Protein AF-A0A5K1DQN3-F1 (afdb_monomer_lite)

pLDDT: mean 92.31, std 8.22, range [59.91, 98.44]

Radius of gyration: 18.7 Å; chains: 1; bounding box: 52×31×50 Å

Organism: NCBI:txid210225

Structure (mmCIF, N/CA/C/O backbone):
data_AF-A0A5K1DQN3-F1
#
_entry.id   AF-A0A5K1DQN3-F1
#
loop_
_atom_site.group_PDB
_atom_site.id
_atom_site.type_symbol
_atom_site.label_atom_id
_atom_site.label_alt_id
_atom_site.label_comp_id
_atom_site.label_asym_id
_atom_site.label_entity_id
_atom_site.label_seq_id
_atom_site.pdbx_PDB_ins_code
_atom_site.Cartn_x
_atom_site.Cartn_y
_atom_site.Cartn_z
_atom_site.occupancy
_atom_site.B_iso_or_equiv
_atom_site.auth_seq_id
_atom_site.auth_comp_id
_atom_site.auth_asym_id
_atom_site.auth_atom_id
_atom_site.pdbx_PDB_model_num
ATOM 1 N N . TYR A 1 1 ? -5.847 10.204 5.570 1.00 92.50 1 TYR A N 1
ATOM 2 C CA . TYR A 1 1 ? -6.180 9.670 6.904 1.00 92.50 1 TYR A CA 1
ATOM 3 C C . TYR A 1 1 ? -7.549 9.017 6.823 1.00 92.50 1 TYR A C 1
ATOM 5 O O . TYR A 1 1 ? -8.289 9.336 5.897 1.00 92.50 1 TYR A O 1
ATOM 13 N N . VAL A 1 2 ? -7.879 8.133 7.760 1.00 96.25 2 VAL A N 1
ATOM 14 C CA . VAL A 1 2 ? -9.203 7.506 7.886 1.00 96.25 2 VAL A CA 1
ATOM 15 C C . VAL A 1 2 ? -9.568 7.366 9.364 1.00 96.25 2 VAL A C 1
ATOM 17 O O . VAL A 1 2 ? -8.674 7.247 10.198 1.00 96.25 2 VAL A O 1
ATOM 20 N N . TRP A 1 3 ? -10.854 7.413 9.700 1.00 96.44 3 TRP A N 1
ATOM 21 C CA . TRP A 1 3 ? -11.334 7.168 11.063 1.00 96.44 3 TRP A CA 1
ATOM 22 C C . TRP A 1 3 ? -11.466 5.670 11.311 1.00 96.44 3 TRP A C 1
ATOM 24 O O . TRP A 1 3 ? -12.172 4.998 10.566 1.00 96.44 3 TRP A O 1
ATOM 34 N N . VAL A 1 4 ? -10.788 5.155 12.339 1.00 95.38 4 VAL A N 1
ATOM 35 C CA . VAL A 1 4 ? -10.916 3.749 12.767 1.00 95.38 4 VAL A CA 1
ATOM 36 C C . VAL A 1 4 ? -12.116 3.582 13.699 1.00 95.38 4 VAL A C 1
ATOM 38 O O . VAL A 1 4 ? -12.806 2.571 13.640 1.00 95.38 4 VAL A O 1
ATOM 41 N N . ASP A 1 5 ? -12.369 4.600 14.520 1.00 94.25 5 ASP A N 1
ATOM 42 C CA . ASP A 1 5 ? -13.511 4.739 15.421 1.00 94.25 5 ASP A CA 1
ATOM 43 C C . ASP A 1 5 ? -13.814 6.242 15.639 1.00 94.25 5 ASP A C 1
ATOM 45 O O . ASP A 1 5 ? -13.285 7.095 14.927 1.00 94.25 5 ASP A O 1
ATOM 49 N N . ASN A 1 6 ? -14.651 6.594 16.621 1.00 94.81 6 ASN A N 1
ATOM 50 C CA . ASN A 1 6 ? -15.067 7.983 16.894 1.00 94.81 6 ASN A CA 1
ATOM 51 C C . ASN A 1 6 ? -13.968 8.889 17.488 1.00 94.81 6 ASN A C 1
ATOM 53 O O . ASN A 1 6 ? -14.192 10.083 17.686 1.00 94.81 6 ASN A O 1
ATOM 57 N N . SER A 1 7 ? -12.813 8.330 17.835 1.00 95.81 7 SER A N 1
ATOM 58 C CA . SER A 1 7 ? -11.739 8.989 18.583 1.00 95.81 7 SER A CA 1
ATOM 59 C C . SER A 1 7 ? -10.339 8.727 18.031 1.00 95.81 7 SER A C 1
ATOM 61 O O . SER A 1 7 ? -9.410 9.437 18.414 1.00 95.81 7 SER A O 1
ATOM 63 N N . THR A 1 8 ? -10.188 7.761 17.123 1.00 97.12 8 THR A N 1
ATOM 64 C CA . THR A 1 8 ? -8.894 7.327 16.594 1.00 97.12 8 THR A CA 1
ATOM 65 C C . THR A 1 8 ? -8.826 7.499 15.079 1.00 97.12 8 THR A C 1
ATOM 67 O O . THR A 1 8 ? -9.624 6.942 14.319 1.00 97.12 8 THR A O 1
ATOM 70 N N . LEU A 1 9 ? -7.813 8.233 14.629 1.00 97.19 9 LEU A N 1
ATOM 71 C CA . LEU A 1 9 ? -7.440 8.399 13.230 1.00 97.19 9 LEU A CA 1
ATOM 72 C C . LEU A 1 9 ? -6.283 7.470 12.876 1.00 97.19 9 LEU A C 1
ATOM 74 O O . LEU A 1 9 ? -5.302 7.379 13.605 1.00 97.19 9 LEU A O 1
ATOM 78 N N . LEU A 1 10 ? -6.349 6.855 11.703 1.00 97.56 10 LEU A N 1
ATOM 79 C CA . LEU A 1 10 ? -5.222 6.176 11.082 1.00 97.56 10 LEU A 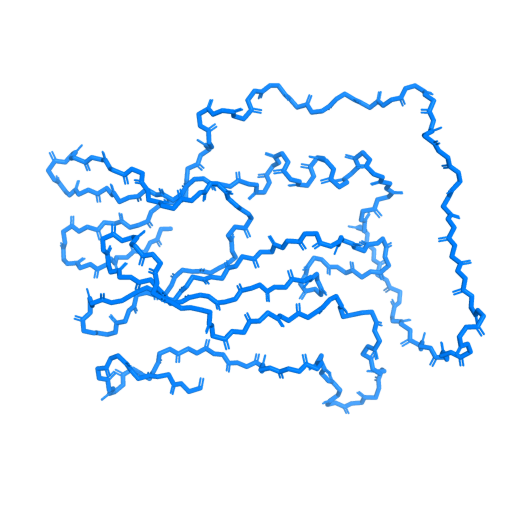CA 1
ATOM 80 C C . LEU A 1 10 ? -4.632 7.059 9.980 1.00 97.56 10 LEU A C 1
ATOM 82 O O . LEU A 1 10 ? -5.317 7.488 9.042 1.00 97.56 10 LEU A O 1
ATOM 86 N N . VAL A 1 11 ? -3.348 7.373 10.125 1.00 96.88 11 VAL A N 1
ATOM 87 C CA . VAL A 1 11 ? -2.625 8.356 9.315 1.00 96.88 11 VAL A CA 1
ATOM 88 C C . VAL A 1 11 ? -1.350 7.732 8.752 1.00 96.88 11 VAL A C 1
ATOM 90 O O . VAL A 1 11 ? -0.664 6.976 9.436 1.00 96.88 11 VAL A O 1
ATOM 93 N N . CYS A 1 12 ? -1.021 8.077 7.507 1.00 97.25 12 CYS A N 1
ATOM 94 C CA . CYS A 1 12 ? 0.274 7.771 6.907 1.00 97.25 12 CYS A CA 1
ATOM 95 C C . CYS A 1 12 ? 1.255 8.899 7.228 1.00 97.25 12 CYS A C 1
ATOM 97 O O . CYS A 1 12 ? 0.991 10.059 6.906 1.00 97.25 12 CYS A O 1
ATOM 99 N N . THR A 1 13 ? 2.387 8.565 7.835 1.00 97.50 13 THR A N 1
ATOM 100 C CA . THR A 1 13 ? 3.458 9.510 8.156 1.00 97.50 13 THR A CA 1
ATOM 101 C C . THR A 1 13 ? 4.749 9.127 7.443 1.00 97.50 13 THR A C 1
ATOM 103 O O . THR A 1 13 ? 4.897 8.021 6.917 1.00 97.50 13 THR A O 1
ATOM 106 N N . ILE A 1 14 ? 5.698 10.059 7.399 1.00 97.38 14 ILE A N 1
ATOM 107 C CA . ILE A 1 14 ? 7.044 9.772 6.904 1.00 97.38 14 ILE A CA 1
ATOM 108 C C . ILE A 1 14 ? 7.745 8.869 7.934 1.00 97.38 14 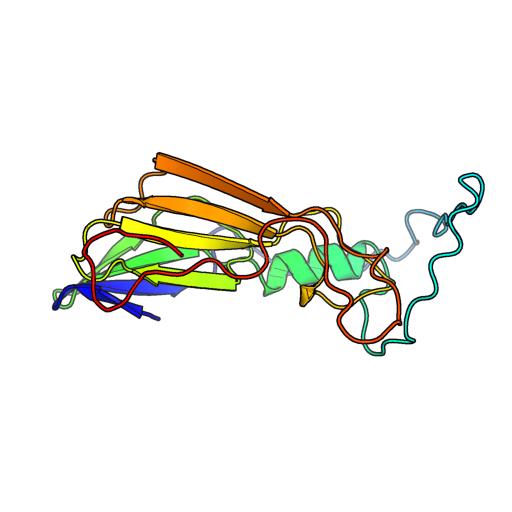ILE A C 1
ATOM 110 O O . ILE A 1 14 ? 7.780 9.237 9.112 1.00 97.38 14 ILE A O 1
ATOM 114 N N . PRO A 1 15 ? 8.322 7.720 7.532 1.00 96.75 15 PRO A N 1
ATOM 115 C CA . PRO A 1 15 ? 9.059 6.865 8.452 1.00 96.75 15 PRO A CA 1
ATOM 116 C C . PRO A 1 15 ? 10.226 7.622 9.088 1.00 96.75 15 PRO A C 1
ATOM 118 O O . PRO A 1 15 ? 11.005 8.274 8.391 1.00 96.75 15 PRO A O 1
ATOM 121 N N . ILE A 1 16 ? 10.391 7.484 10.405 1.00 93.88 16 ILE A N 1
ATOM 122 C CA . ILE A 1 16 ? 11.493 8.122 11.150 1.00 93.88 16 ILE A CA 1
ATOM 123 C C . ILE A 1 16 ? 12.858 7.664 10.605 1.00 93.88 16 ILE A C 1
ATOM 125 O O . ILE A 1 16 ? 13.817 8.430 10.589 1.00 93.88 16 ILE A O 1
ATOM 129 N N . SER A 1 17 ? 12.932 6.433 10.096 1.00 92.38 17 SER A N 1
ATOM 130 C CA . SER A 1 17 ? 14.133 5.826 9.519 1.00 92.38 17 SER A CA 1
ATOM 131 C C . SER A 1 17 ? 14.432 6.219 8.064 1.00 92.38 17 SER A C 1
ATOM 133 O O . SER A 1 17 ? 15.402 5.708 7.514 1.00 92.38 17 SER A O 1
ATOM 135 N N . ARG A 1 18 ? 13.639 7.092 7.416 1.00 95.62 18 ARG A N 1
ATOM 136 C CA . ARG A 1 18 ? 13.745 7.344 5.963 1.00 95.62 18 ARG A CA 1
ATOM 137 C C . ARG A 1 18 ? 15.115 7.881 5.513 1.00 95.62 18 ARG A C 1
ATOM 139 O O . ARG A 1 18 ? 15.585 7.503 4.448 1.00 95.62 18 ARG A O 1
ATOM 146 N N . GLY A 1 19 ? 15.742 8.761 6.294 1.00 94.94 19 GLY A N 1
ATOM 147 C CA . GLY A 1 19 ? 17.043 9.351 5.948 1.00 94.94 19 GLY A CA 1
ATOM 148 C C . GLY A 1 19 ? 17.036 10.260 4.705 1.00 94.94 19 GLY A C 1
ATOM 149 O O . GLY A 1 19 ? 15.997 10.799 4.302 1.00 94.94 19 GLY A O 1
ATOM 150 N N . GLU A 1 20 ? 18.223 10.466 4.125 1.00 96.69 20 GLU A N 1
ATOM 151 C CA . GLU A 1 20 ? 18.429 11.242 2.891 1.00 96.69 20 GLU A CA 1
ATOM 152 C C . GLU A 1 20 ? 17.944 10.482 1.644 1.00 96.69 20 GLU A C 1
ATOM 154 O O . GLU A 1 20 ? 17.984 9.250 1.630 1.00 96.69 20 GLU A O 1
ATOM 159 N N . PRO A 1 21 ? 17.504 11.190 0.585 1.00 96.00 21 PRO A N 1
ATOM 160 C CA . PRO A 1 21 ? 17.111 10.547 -0.664 1.00 96.00 21 PRO A CA 1
ATOM 161 C C . PRO A 1 21 ? 18.279 9.768 -1.291 1.00 96.00 21 PRO A C 1
ATOM 163 O O . PRO A 1 21 ? 19.430 10.215 -1.204 1.00 96.00 21 PRO A O 1
ATOM 166 N N . PRO A 1 22 ? 17.996 8.639 -1.974 1.00 95.12 22 PRO A N 1
ATOM 167 C CA . PRO A 1 22 ? 18.979 7.932 -2.782 1.00 95.12 22 PRO A CA 1
ATOM 168 C C . PRO A 1 22 ? 19.733 8.886 -3.711 1.00 95.12 22 PRO A C 1
ATOM 170 O O . PRO A 1 22 ? 19.154 9.805 -4.293 1.00 95.12 22 PRO A O 1
ATOM 173 N N . LYS A 1 23 ? 21.039 8.661 -3.872 1.00 94.00 23 LYS A N 1
ATOM 174 C CA . LYS A 1 23 ? 21.879 9.437 -4.793 1.00 94.00 23 LYS A CA 1
ATOM 175 C C . LYS A 1 23 ? 21.977 8.712 -6.121 1.00 94.00 23 LYS A C 1
ATOM 177 O O . LYS A 1 23 ? 22.269 7.518 -6.152 1.00 94.00 23 LYS A O 1
ATOM 182 N N . LYS A 1 24 ? 21.773 9.444 -7.217 1.00 90.69 24 LYS A N 1
ATOM 183 C CA . LYS A 1 24 ? 21.873 8.864 -8.555 1.00 90.69 24 LYS A CA 1
ATOM 184 C C . LYS A 1 24 ? 23.296 8.349 -8.793 1.00 90.69 24 LYS A C 1
ATOM 186 O O . LYS A 1 24 ? 24.236 9.138 -8.658 1.00 90.69 24 LYS A O 1
ATOM 191 N N . PRO A 1 25 ? 23.482 7.065 -9.145 1.00 88.00 25 PRO A N 1
ATOM 192 C CA . PRO A 1 25 ? 24.808 6.547 -9.429 1.00 88.00 25 PRO A CA 1
ATOM 193 C C . PRO A 1 25 ? 25.372 7.213 -10.688 1.00 88.00 25 PRO A C 1
ATOM 195 O O . PRO A 1 25 ? 24.660 7.429 -11.670 1.00 88.00 25 PRO A O 1
ATOM 198 N N . LEU A 1 26 ? 26.669 7.534 -10.662 1.00 87.38 26 LEU A N 1
ATOM 199 C CA . LEU A 1 26 ? 27.372 8.103 -11.821 1.00 87.38 26 LEU A CA 1
ATOM 200 C C . LEU A 1 26 ? 27.521 7.085 -12.958 1.00 87.38 26 LEU A C 1
ATOM 202 O O . LEU A 1 26 ? 27.610 7.464 -14.123 1.00 87.38 26 LEU A O 1
ATOM 206 N N . VAL A 1 27 ? 27.548 5.798 -12.609 1.00 84.00 27 VAL A N 1
ATOM 207 C CA . VAL A 1 27 ? 27.690 4.680 -13.541 1.00 84.00 27 VAL A CA 1
ATOM 208 C C . VAL A 1 27 ? 26.463 3.778 -13.398 1.00 84.00 27 VAL A C 1
ATOM 210 O O . VAL A 1 27 ? 26.176 3.343 -12.281 1.00 84.00 27 VAL A O 1
ATOM 213 N N . PRO A 1 28 ? 25.728 3.481 -14.485 1.00 77.50 28 PRO A N 1
ATOM 214 C CA . PRO A 1 28 ? 24.630 2.521 -14.439 1.00 77.50 28 PRO A CA 1
ATOM 215 C C . PRO A 1 28 ? 25.117 1.143 -13.968 1.00 77.50 28 PRO A C 1
ATOM 217 O O . PRO A 1 28 ? 26.134 0.656 -14.456 1.00 77.50 28 PRO A O 1
ATOM 220 N N . CYS A 1 29 ? 24.380 0.489 -13.061 1.00 73.56 29 CYS A N 1
ATOM 221 C CA . CYS A 1 29 ? 24.743 -0.842 -12.547 1.00 73.56 29 CYS A CA 1
ATOM 222 C C . CYS A 1 29 ? 24.801 -1.933 -13.630 1.00 73.56 29 CYS A C 1
ATOM 224 O O . CYS A 1 29 ? 25.462 -2.949 -13.436 1.00 73.56 29 CYS A O 1
ATOM 226 N N . GLY A 1 30 ? 24.121 -1.742 -14.761 1.00 78.12 30 GLY A N 1
ATOM 227 C CA . GLY A 1 30 ? 24.138 -2.675 -15.881 1.00 78.12 30 GLY A CA 1
ATOM 228 C C . GLY A 1 30 ? 23.117 -2.312 -16.961 1.00 78.12 30 GLY A C 1
ATOM 229 O O . GLY A 1 30 ? 22.345 -1.362 -16.791 1.00 78.12 30 GLY A O 1
ATOM 230 N N . PRO A 1 31 ? 23.110 -3.043 -18.087 1.00 75.62 31 PRO A N 1
ATOM 231 C CA . PRO A 1 31 ? 22.093 -2.878 -19.114 1.00 75.62 31 PRO A CA 1
ATOM 232 C C . PRO A 1 31 ? 20.729 -3.357 -18.607 1.00 75.62 31 PRO A C 1
ATOM 234 O O . PRO A 1 31 ? 20.633 -4.300 -17.821 1.00 75.62 31 PRO A O 1
ATOM 237 N N . LYS A 1 32 ? 19.654 -2.751 -19.115 1.00 71.50 32 LYS A N 1
ATOM 238 C CA . LYS A 1 32 ? 18.312 -3.316 -18.956 1.00 71.50 32 LYS A CA 1
ATOM 239 C C . LYS A 1 32 ? 18.192 -4.557 -19.827 1.00 71.50 32 LYS A C 1
ATOM 241 O O . LYS A 1 32 ? 18.298 -4.459 -21.048 1.00 71.50 32 LYS A O 1
ATOM 246 N N . ILE A 1 33 ? 17.949 -5.699 -19.201 1.00 73.31 33 ILE A N 1
ATOM 247 C CA . ILE A 1 33 ? 17.727 -6.958 -19.906 1.00 73.31 33 ILE A CA 1
ATOM 248 C C . ILE A 1 33 ? 16.219 -7.168 -20.027 1.00 73.31 33 ILE A C 1
ATOM 250 O O . ILE A 1 33 ? 15.509 -7.205 -19.027 1.00 73.31 33 ILE A O 1
ATOM 254 N N . GLN A 1 34 ? 15.739 -7.294 -21.260 1.00 72.25 34 GLN A N 1
ATOM 255 C CA . GLN A 1 34 ? 14.398 -7.777 -21.574 1.00 72.25 34 GLN A CA 1
ATOM 256 C C . GLN A 1 34 ? 14.562 -9.024 -22.440 1.00 72.25 34 GLN A C 1
ATOM 258 O O . GLN A 1 34 ? 15.281 -8.984 -23.437 1.00 72.25 34 GLN A O 1
ATOM 263 N N . SER A 1 35 ? 13.927 -10.126 -22.046 1.00 72.50 35 SER A N 1
ATOM 264 C CA . SER A 1 35 ? 13.941 -11.382 -22.799 1.00 72.50 35 SER A CA 1
ATOM 265 C C . SER A 1 35 ? 12.547 -11.667 -23.347 1.00 72.50 35 SER A C 1
ATOM 267 O O . SER A 1 35 ? 11.558 -11.476 -22.642 1.00 72.50 35 SER A O 1
ATOM 269 N N . ASN A 1 36 ? 12.465 -12.124 -24.600 1.00 70.38 36 ASN A N 1
ATOM 270 C CA . ASN A 1 36 ? 11.226 -12.636 -25.195 1.00 70.38 36 ASN A CA 1
ATOM 271 C C . ASN A 1 36 ? 11.243 -14.163 -25.377 1.00 70.38 36 ASN A C 1
ATOM 273 O O . ASN A 1 36 ? 10.382 -14.699 -26.075 1.00 70.38 36 ASN A O 1
ATOM 277 N N . GLU A 1 37 ? 12.220 -14.858 -24.785 1.00 75.88 37 GLU A N 1
ATOM 278 C CA . GLU A 1 37 ? 12.448 -16.296 -24.985 1.00 75.88 37 GLU A CA 1
ATOM 279 C C . GLU A 1 37 ? 11.217 -17.147 -24.635 1.00 75.88 37 GLU A C 1
ATOM 281 O O . GLU A 1 37 ? 10.981 -18.182 -25.260 1.00 75.88 37 GLU A O 1
ATOM 286 N N . GLU A 1 38 ? 10.369 -16.666 -23.721 1.00 71.44 38 GLU A N 1
ATOM 287 C CA . GLU A 1 38 ? 9.101 -17.303 -23.345 1.00 71.44 38 GLU A CA 1
ATOM 288 C C . GLU A 1 38 ? 7.985 -17.163 -24.404 1.00 71.44 38 GLU A C 1
ATOM 290 O O . GLU A 1 38 ? 6.914 -17.750 -24.257 1.00 71.44 38 GLU A O 1
ATOM 295 N N . LYS A 1 39 ? 8.216 -16.410 -25.492 1.00 59.91 39 LYS A N 1
ATOM 296 C CA . LYS A 1 39 ? 7.302 -16.199 -26.637 1.00 59.91 39 LYS A CA 1
ATOM 297 C C . LYS A 1 39 ? 5.884 -15.739 -26.268 1.00 59.91 39 LYS A C 1
ATOM 299 O O . LYS A 1 39 ? 4.959 -15.862 -27.074 1.00 59.91 39 LYS A O 1
ATOM 304 N N . SER A 1 40 ? 5.697 -15.160 -25.089 1.00 61.03 40 SER A N 1
ATOM 305 C CA . SER A 1 40 ? 4.455 -14.508 -24.696 1.00 61.03 40 SER A CA 1
ATOM 306 C C . SER A 1 40 ? 4.344 -13.172 -25.440 1.00 61.03 40 SER A C 1
ATOM 308 O O . SER A 1 40 ? 4.959 -12.170 -25.084 1.00 61.03 40 SER A O 1
ATOM 310 N N . VAL A 1 41 ? 3.574 -13.142 -26.533 1.00 60.59 41 VAL A N 1
ATOM 311 C CA . VAL A 1 41 ? 3.234 -11.876 -27.200 1.00 60.59 41 VAL A CA 1
ATOM 312 C C . VAL A 1 41 ? 2.253 -11.126 -26.306 1.00 60.59 41 VAL A C 1
ATOM 314 O O . VAL A 1 41 ? 1.037 -11.260 -26.425 1.00 60.59 41 VAL A O 1
ATOM 317 N N . VAL A 1 42 ? 2.791 -10.341 -25.382 1.00 64.94 42 VAL A N 1
ATOM 318 C CA . VAL A 1 42 ? 2.012 -9.424 -24.564 1.00 64.94 42 VAL A CA 1
ATOM 319 C C . VAL A 1 42 ? 1.985 -8.075 -25.270 1.00 64.94 42 VAL A C 1
ATOM 321 O O . VAL A 1 42 ? 2.950 -7.314 -25.246 1.00 64.94 42 VAL A O 1
ATOM 324 N N . GLN A 1 43 ? 0.866 -7.758 -25.918 1.00 68.62 43 GLN A N 1
ATOM 325 C CA . GLN A 1 43 ? 0.623 -6.392 -26.369 1.00 68.62 43 GLN A CA 1
ATOM 326 C C . GLN A 1 43 ? 0.348 -5.516 -25.143 1.00 68.62 43 GLN A C 1
ATOM 328 O O . GLN A 1 43 ? -0.648 -5.716 -24.450 1.00 68.62 43 GLN A O 1
ATOM 333 N N . VAL A 1 44 ? 1.217 -4.539 -24.881 1.00 74.50 44 VAL A N 1
ATOM 334 C CA . VAL A 1 44 ? 1.040 -3.546 -23.811 1.00 74.50 44 VAL A CA 1
ATOM 335 C C . VAL A 1 44 ? 0.768 -2.183 -24.443 1.00 74.50 44 VAL A C 1
ATOM 337 O O . VAL A 1 44 ? 1.299 -1.856 -25.504 1.00 74.50 44 VAL A O 1
ATOM 340 N N . ARG A 1 45 ? -0.081 -1.373 -23.804 1.00 83.06 45 ARG A N 1
ATOM 341 C CA . ARG A 1 45 ? -0.259 0.030 -24.205 1.00 83.06 45 ARG A CA 1
ATOM 342 C C . ARG A 1 45 ? 1.034 0.801 -23.949 1.00 83.06 45 ARG A C 1
ATOM 344 O O . ARG A 1 45 ? 1.721 0.540 -22.969 1.00 83.06 45 ARG A O 1
ATOM 351 N N . THR A 1 46 ? 1.333 1.789 -24.783 1.00 85.75 46 THR A N 1
ATOM 352 C CA . THR A 1 46 ? 2.409 2.734 -24.480 1.00 85.75 46 THR A CA 1
ATOM 353 C C . THR A 1 46 ? 1.977 3.623 -23.318 1.00 85.75 46 THR A C 1
ATOM 355 O O . THR A 1 46 ? 0.927 4.264 -23.382 1.00 85.75 46 THR A O 1
ATOM 358 N N . TYR A 1 47 ? 2.786 3.653 -22.264 1.00 88.69 47 TYR A N 1
ATOM 359 C CA . TYR A 1 47 ? 2.596 4.525 -21.110 1.00 88.69 47 TYR A CA 1
ATOM 360 C C . TYR A 1 47 ? 3.718 5.559 -21.049 1.00 88.69 47 TYR A C 1
ATOM 362 O O . TYR A 1 47 ? 4.842 5.300 -21.476 1.00 88.69 47 TYR A O 1
ATOM 370 N N . GLN A 1 48 ? 3.392 6.734 -20.525 1.00 89.19 48 GLN A N 1
ATOM 371 C CA . GLN A 1 48 ? 4.338 7.818 -20.270 1.00 89.19 48 GLN A CA 1
ATOM 372 C C . GLN A 1 48 ? 4.704 7.834 -18.779 1.00 89.19 48 GLN A C 1
ATOM 374 O O . GLN A 1 48 ? 4.019 7.205 -17.972 1.00 89.19 48 GLN A O 1
ATOM 379 N N . ASP A 1 49 ? 5.790 8.528 -18.434 1.00 89.88 49 ASP A N 1
ATOM 380 C CA . ASP A 1 49 ? 6.204 8.799 -17.045 1.00 89.88 49 ASP A CA 1
ATOM 381 C C . ASP A 1 49 ? 6.408 7.553 -16.169 1.00 89.88 49 ASP A C 1
ATOM 383 O O . ASP A 1 49 ? 6.091 7.523 -14.980 1.00 89.88 49 ASP A O 1
ATOM 387 N N . LEU A 1 50 ? 6.958 6.503 -16.777 1.00 94.38 50 LEU A N 1
ATOM 388 C CA . LEU A 1 50 ? 7.318 5.271 -16.086 1.00 94.38 50 LEU A CA 1
ATOM 389 C C . LEU A 1 50 ? 8.670 5.387 -15.377 1.00 94.38 50 LEU A C 1
ATOM 391 O O . LEU A 1 50 ? 9.510 6.212 -15.750 1.00 94.38 50 LEU A O 1
ATOM 395 N N . LEU A 1 51 ? 8.897 4.495 -14.406 1.00 94.75 51 LEU A N 1
ATOM 396 C CA . LEU A 1 51 ? 10.210 4.312 -13.790 1.00 94.75 51 LEU A CA 1
ATOM 397 C C . LEU A 1 51 ? 11.249 3.998 -14.873 1.00 94.75 51 LEU A C 1
ATOM 399 O O . LEU A 1 51 ? 11.010 3.185 -15.774 1.00 94.75 51 LEU A O 1
ATOM 403 N N . LYS A 1 52 ? 12.410 4.651 -14.805 1.00 90.31 52 LYS A N 1
ATOM 404 C CA . LYS A 1 52 ? 13.424 4.565 -15.861 1.00 90.31 52 LYS A CA 1
ATOM 405 C C . LYS A 1 52 ? 14.568 3.638 -15.530 1.00 90.31 52 LYS A C 1
ATOM 407 O O . LYS A 1 52 ? 15.234 3.219 -16.466 1.00 90.31 52 LYS A O 1
ATOM 412 N N . ASP A 1 53 ? 14.839 3.322 -14.281 1.00 89.88 53 ASP A N 1
ATOM 413 C CA . ASP A 1 53 ? 15.953 2.468 -13.876 1.00 89.88 53 ASP A CA 1
ATOM 414 C C . ASP A 1 53 ? 15.792 2.066 -12.403 1.00 89.88 53 ASP A C 1
ATOM 416 O O . ASP A 1 53 ? 14.824 2.449 -11.747 1.00 89.88 53 ASP A O 1
ATOM 420 N N . ALA A 1 54 ? 16.741 1.282 -11.889 1.00 90.06 54 ALA A N 1
ATOM 421 C CA . ALA A 1 54 ? 16.771 0.889 -10.482 1.00 90.06 54 ALA A CA 1
ATOM 422 C C . ALA A 1 54 ? 16.846 2.099 -9.530 1.00 90.06 54 ALA A C 1
ATOM 424 O O . ALA A 1 54 ? 16.314 2.046 -8.428 1.00 90.06 54 ALA A O 1
ATOM 425 N N . TYR A 1 55 ? 17.451 3.212 -9.963 1.00 93.19 55 TYR A N 1
ATOM 426 C CA . TYR A 1 55 ? 17.494 4.430 -9.158 1.00 93.19 55 TYR A CA 1
ATOM 427 C C . TYR A 1 55 ? 16.101 5.057 -9.013 1.00 93.19 55 TYR A C 1
ATOM 429 O O . TYR A 1 55 ? 15.731 5.474 -7.918 1.00 93.19 55 TYR A O 1
ATOM 437 N N . ASP A 1 56 ? 15.301 5.072 -10.079 1.00 95.12 56 ASP A N 1
ATOM 438 C CA . ASP A 1 56 ? 13.903 5.498 -10.001 1.00 95.12 56 ASP A CA 1
ATOM 439 C C . ASP A 1 56 ? 13.059 4.560 -9.110 1.00 95.12 56 ASP A C 1
ATOM 441 O O . ASP A 1 56 ? 12.160 5.041 -8.423 1.00 95.12 56 ASP A O 1
ATOM 445 N N . GLU A 1 57 ? 13.341 3.250 -9.061 1.00 95.12 57 GLU A N 1
ATOM 446 C CA . GLU A 1 57 ? 12.695 2.336 -8.096 1.00 95.12 57 GLU A CA 1
ATOM 447 C C . GLU A 1 57 ? 13.044 2.690 -6.646 1.00 95.12 57 GLU A C 1
ATOM 449 O O . GLU A 1 57 ? 12.164 2.722 -5.786 1.00 95.12 57 GLU A O 1
ATOM 454 N N . ASP A 1 58 ? 14.314 2.995 -6.374 1.00 95.62 58 ASP A N 1
ATOM 455 C CA . ASP A 1 58 ? 14.768 3.393 -5.040 1.00 95.62 58 ASP A CA 1
ATOM 456 C C . ASP A 1 58 ? 14.172 4.746 -4.630 1.00 95.62 58 ASP A C 1
ATOM 458 O O . ASP A 1 58 ? 13.767 4.931 -3.480 1.00 95.62 58 ASP A O 1
ATOM 462 N N . LEU A 1 59 ? 14.058 5.693 -5.570 1.00 97.06 59 LEU A N 1
ATOM 463 C CA . LEU A 1 59 ? 13.339 6.947 -5.348 1.00 97.06 59 LEU A CA 1
ATOM 464 C C . LEU A 1 59 ? 11.848 6.712 -5.100 1.00 97.06 59 LEU A C 1
ATOM 466 O O . LEU A 1 59 ? 11.264 7.380 -4.244 1.00 97.06 59 LEU A O 1
ATOM 470 N N . PHE A 1 60 ? 11.227 5.786 -5.833 1.00 97.56 60 PHE A N 1
ATOM 471 C CA . PHE A 1 60 ? 9.831 5.425 -5.619 1.00 97.56 60 PHE A CA 1
ATOM 472 C C . PHE A 1 60 ? 9.630 4.905 -4.195 1.00 97.56 60 PHE A C 1
ATOM 474 O O . PHE A 1 60 ? 8.777 5.430 -3.483 1.00 97.56 60 PHE A O 1
ATOM 481 N N . ASP A 1 61 ? 10.459 3.964 -3.738 1.00 97.00 61 ASP A N 1
ATOM 482 C CA . ASP A 1 61 ? 10.418 3.479 -2.355 1.00 97.00 61 ASP A CA 1
ATOM 483 C C . ASP A 1 61 ? 10.651 4.617 -1.356 1.00 97.00 61 ASP A C 1
ATOM 485 O O . ASP A 1 61 ? 9.894 4.757 -0.395 1.00 97.00 61 ASP A O 1
ATOM 489 N N . TYR A 1 62 ? 11.645 5.474 -1.595 1.00 97.81 62 TYR A N 1
ATOM 490 C CA . TYR A 1 62 ? 11.964 6.593 -0.710 1.00 97.81 62 TYR A CA 1
ATOM 491 C C . TYR A 1 62 ? 10.777 7.547 -0.503 1.00 97.81 62 TYR A C 1
ATOM 493 O O . TYR A 1 62 ? 10.484 7.948 0.627 1.00 97.81 62 TYR A O 1
ATOM 501 N N . TYR A 1 63 ? 10.091 7.925 -1.584 1.00 97.50 63 TYR A N 1
ATOM 502 C CA . TYR A 1 63 ? 8.997 8.896 -1.519 1.00 97.50 63 TYR A CA 1
ATOM 503 C C . TYR A 1 63 ? 7.642 8.276 -1.183 1.00 97.50 63 TYR A C 1
ATOM 505 O O . TYR A 1 63 ? 6.816 8.950 -0.568 1.00 97.50 63 TYR A O 1
ATOM 513 N N . ALA A 1 64 ? 7.399 7.026 -1.578 1.00 97.44 64 ALA A N 1
ATOM 514 C CA . ALA A 1 64 ? 6.101 6.379 -1.419 1.00 97.44 64 ALA A CA 1
ATOM 515 C C . ALA A 1 64 ? 5.986 5.557 -0.124 1.00 97.44 64 ALA A C 1
ATOM 517 O O . ALA A 1 64 ? 4.871 5.283 0.326 1.00 97.44 64 ALA A O 1
ATOM 518 N N . THR A 1 65 ? 7.107 5.177 0.503 1.00 98.19 65 THR A N 1
ATOM 519 C CA . THR A 1 65 ? 7.079 4.449 1.779 1.00 98.19 65 THR A CA 1
ATOM 520 C C . THR A 1 65 ? 6.572 5.346 2.898 1.00 98.19 65 THR A C 1
ATOM 522 O O . THR A 1 65 ? 7.099 6.430 3.158 1.00 98.19 65 THR A O 1
ATOM 525 N N . THR A 1 66 ? 5.565 4.855 3.613 1.00 98.00 66 THR A N 1
ATOM 526 C CA . THR A 1 66 ? 4.958 5.534 4.757 1.00 98.00 66 THR A CA 1
ATOM 527 C C . THR A 1 66 ? 4.899 4.607 5.966 1.00 98.00 66 THR A C 1
ATOM 529 O O . THR A 1 66 ? 4.877 3.384 5.833 1.00 98.00 66 THR A O 1
ATOM 532 N N . GLN A 1 67 ? 4.905 5.192 7.162 1.00 98.06 67 GLN A N 1
ATOM 533 C CA . GLN A 1 67 ? 4.620 4.504 8.418 1.00 98.06 67 GLN A CA 1
ATOM 534 C C . GLN A 1 67 ? 3.154 4.743 8.777 1.00 98.06 67 GLN A C 1
ATOM 536 O O . GLN A 1 67 ? 2.691 5.885 8.772 1.00 98.06 67 GLN A O 1
ATOM 541 N N . LEU A 1 68 ? 2.422 3.683 9.117 1.00 97.88 68 LEU A N 1
ATOM 542 C CA . LEU A 1 68 ? 1.067 3.826 9.638 1.00 97.88 68 LEU A CA 1
ATOM 543 C C . LEU A 1 68 ? 1.096 4.185 11.116 1.00 97.88 68 LEU A C 1
ATOM 545 O O . LEU A 1 68 ? 1.877 3.625 11.891 1.00 97.88 68 LEU A O 1
ATOM 549 N N . VAL A 1 69 ? 0.235 5.124 11.495 1.00 97.94 69 VAL A N 1
ATOM 550 C CA . VAL A 1 69 ? 0.155 5.673 12.843 1.00 97.94 69 VAL A CA 1
ATOM 551 C C . VAL A 1 69 ? -1.304 5.844 13.253 1.00 97.94 69 VAL A C 1
ATOM 553 O O . VAL A 1 69 ? -2.070 6.511 12.559 1.00 97.94 69 VAL A O 1
ATOM 556 N N . LEU A 1 70 ? -1.666 5.269 14.399 1.00 97.69 70 LEU A N 1
ATOM 557 C CA . LEU A 1 70 ? -2.903 5.567 15.112 1.00 97.69 70 LEU A CA 1
ATOM 558 C C . LEU A 1 70 ? -2.692 6.833 15.942 1.00 97.69 70 LEU A C 1
ATOM 560 O O . LEU A 1 70 ? -1.790 6.877 16.779 1.00 97.69 70 LEU A O 1
ATOM 564 N N . ALA A 1 71 ? -3.499 7.853 15.685 1.00 97.50 71 ALA A N 1
ATOM 565 C CA . ALA A 1 71 ? -3.509 9.120 16.395 1.00 97.50 71 ALA A CA 1
ATOM 566 C C . ALA A 1 71 ? -4.887 9.329 17.025 1.00 97.50 71 ALA A C 1
ATOM 568 O O . ALA A 1 71 ? -5.896 9.395 16.322 1.00 97.50 71 ALA A O 1
ATOM 569 N N . SER A 1 72 ? -4.923 9.427 18.344 1.00 96.62 72 SER A N 1
ATOM 570 C CA . SER A 1 72 ? -6.151 9.614 19.111 1.00 96.62 72 SER A CA 1
ATOM 571 C C . SER A 1 72 ? -6.418 11.099 19.362 1.00 96.62 72 SER A C 1
ATOM 573 O O . SER A 1 72 ? -5.497 11.919 19.384 1.00 96.62 72 SER A O 1
ATOM 575 N N . LEU A 1 73 ? -7.679 11.459 19.610 1.00 95.88 73 LEU A N 1
ATOM 576 C CA . LEU A 1 73 ? -8.074 12.842 19.918 1.00 95.88 73 LEU A CA 1
ATOM 577 C C . LEU A 1 73 ? -7.473 13.400 21.221 1.00 95.88 73 LEU A C 1
ATOM 579 O O . LEU A 1 73 ? -7.424 14.616 21.391 1.00 95.88 73 LEU A O 1
ATOM 583 N N . ASP A 1 74 ? -6.993 12.540 22.121 1.00 95.38 74 ASP A N 1
ATOM 584 C CA . ASP A 1 74 ? -6.267 12.931 23.338 1.00 95.38 74 ASP A CA 1
ATOM 585 C C . ASP A 1 74 ? -4.790 13.298 23.081 1.00 95.38 74 ASP A C 1
ATOM 587 O O . ASP A 1 74 ? -4.079 13.702 24.000 1.00 95.38 74 ASP A O 1
ATOM 591 N N . GLY A 1 75 ? -4.325 13.173 21.833 1.00 94.38 75 GLY A N 1
ATOM 592 C CA . GLY A 1 75 ? -2.949 13.445 21.425 1.00 94.38 75 GLY A CA 1
ATOM 593 C C . GLY A 1 75 ? -2.010 12.243 21.538 1.00 94.38 75 GLY A C 1
ATOM 594 O O . GLY A 1 75 ? -0.827 12.379 21.222 1.00 94.38 75 GLY A O 1
ATOM 595 N N . SER A 1 76 ? -2.496 11.069 21.956 1.00 96.44 76 SER A N 1
ATOM 596 C CA . SER A 1 76 ? -1.699 9.842 21.942 1.00 96.44 76 SER A CA 1
ATOM 597 C C . SER A 1 76 ? -1.457 9.354 20.511 1.00 96.44 76 SER A C 1
ATOM 599 O O . SER A 1 76 ? -2.324 9.426 19.638 1.00 96.44 76 SER A O 1
ATOM 601 N N . VAL A 1 77 ? -0.238 8.874 20.258 1.00 96.19 77 VAL A N 1
ATOM 602 C CA . VAL A 1 77 ? 0.224 8.475 18.926 1.00 96.19 77 VAL A CA 1
ATOM 603 C C . VAL A 1 77 ? 0.952 7.139 19.021 1.00 96.19 77 VAL A C 1
ATOM 605 O O . VAL A 1 77 ? 1.871 6.982 19.825 1.00 96.19 77 VAL A O 1
ATOM 608 N N . LYS A 1 78 ? 0.567 6.173 18.185 1.00 96.12 78 LYS A N 1
ATOM 609 C CA . LYS A 1 78 ? 1.152 4.828 18.151 1.00 96.12 78 LYS A CA 1
ATOM 610 C C . LYS A 1 78 ? 1.390 4.379 16.713 1.00 96.12 78 LYS A C 1
ATOM 612 O O . LYS A 1 78 ? 0.449 4.239 15.938 1.00 96.12 78 LYS A O 1
ATOM 617 N N . ALA A 1 79 ? 2.643 4.094 16.368 1.00 96.94 79 ALA A N 1
ATOM 618 C CA . ALA A 1 79 ? 2.968 3.452 15.098 1.00 96.94 79 ALA A CA 1
ATOM 619 C C . ALA A 1 79 ? 2.451 2.004 15.068 1.00 96.94 79 ALA A C 1
ATOM 621 O O . ALA A 1 79 ? 2.549 1.283 16.066 1.00 96.94 79 ALA A O 1
ATOM 622 N N . ILE A 1 80 ? 1.914 1.581 13.925 1.00 96.50 80 ILE A N 1
ATOM 623 C CA . ILE A 1 80 ? 1.441 0.215 13.694 1.00 96.50 80 ILE A CA 1
ATOM 624 C C . ILE A 1 80 ? 1.995 -0.349 12.390 1.00 96.50 80 ILE A C 1
ATOM 626 O O . ILE A 1 80 ? 2.118 0.370 11.402 1.00 96.50 80 ILE A O 1
ATOM 630 N N . GLY A 1 81 ? 2.308 -1.644 12.390 1.00 94.56 81 GLY A N 1
ATOM 631 C CA . GLY A 1 81 ? 2.879 -2.326 11.232 1.00 94.56 81 GLY A CA 1
ATOM 632 C C . GLY A 1 81 ? 4.248 -1.792 10.778 1.00 94.56 81 GLY A C 1
ATOM 633 O O . GLY A 1 81 ? 4.754 -0.794 11.304 1.00 94.56 81 GLY A O 1
ATOM 634 N N . PRO A 1 82 ? 4.882 -2.469 9.808 1.00 95.88 82 PRO A N 1
ATOM 635 C CA . PRO A 1 82 ? 6.136 -2.009 9.221 1.00 95.88 82 PRO A CA 1
ATOM 636 C C . PRO A 1 82 ? 5.914 -0.817 8.268 1.00 95.88 82 PRO A C 1
ATOM 638 O O . PRO A 1 82 ? 4.810 -0.638 7.756 1.00 95.88 82 PRO A O 1
ATOM 641 N N . PRO A 1 83 ? 6.939 -0.011 7.956 1.00 97.50 83 PRO A N 1
ATOM 642 C CA . PRO A 1 83 ? 6.877 0.911 6.827 1.00 97.50 83 PRO A CA 1
ATOM 643 C C . PRO A 1 83 ? 6.652 0.168 5.504 1.00 97.50 83 PRO A C 1
ATOM 645 O O . PRO A 1 83 ? 7.300 -0.847 5.248 1.00 97.50 83 PRO A O 1
ATOM 648 N N . ALA A 1 84 ? 5.757 0.677 4.659 1.00 97.81 84 ALA A N 1
ATOM 649 C CA . ALA A 1 84 ? 5.504 0.129 3.326 1.00 97.81 84 ALA A CA 1
ATOM 650 C C . ALA A 1 84 ? 4.908 1.191 2.390 1.00 97.81 84 ALA A C 1
ATOM 652 O O . ALA A 1 84 ? 4.497 2.272 2.824 1.00 97.81 84 ALA A O 1
ATOM 653 N N . VAL A 1 85 ? 4.814 0.872 1.096 1.00 98.31 85 VAL A N 1
ATOM 654 C CA . VAL A 1 85 ? 4.079 1.688 0.120 1.00 98.31 85 VAL A CA 1
ATOM 655 C C . VAL A 1 85 ? 2.584 1.384 0.234 1.00 98.31 85 VAL A C 1
ATOM 657 O O . VAL A 1 85 ? 2.019 0.610 -0.539 1.00 98.31 85 VAL A O 1
ATOM 660 N N . TYR A 1 86 ? 1.935 1.946 1.251 1.00 98.00 86 TYR A N 1
ATOM 661 C CA . TYR A 1 86 ? 0.500 1.779 1.476 1.00 98.00 86 TYR A CA 1
ATOM 662 C C . TYR A 1 86 ? -0.325 2.505 0.404 1.00 98.00 86 TYR A C 1
ATOM 664 O O . TYR A 1 86 ? -0.083 3.667 0.091 1.00 98.00 86 TYR A O 1
ATOM 672 N N . THR A 1 87 ? -1.321 1.813 -0.150 1.00 96.44 87 THR A N 1
ATOM 673 C CA . THR A 1 87 ? -2.191 2.304 -1.235 1.00 96.44 87 THR A CA 1
ATOM 674 C C . THR A 1 87 ? -3.649 2.455 -0.826 1.00 96.44 87 THR A C 1
ATOM 676 O O . THR A 1 87 ? -4.337 3.316 -1.369 1.00 96.44 87 THR A O 1
ATOM 679 N N . SER A 1 88 ? -4.133 1.645 0.117 1.00 96.00 88 SER A N 1
ATOM 680 C CA . SER A 1 88 ? -5.446 1.832 0.737 1.00 96.00 88 SER A CA 1
ATOM 681 C C . SER A 1 88 ? -5.451 1.308 2.166 1.00 96.00 88 SER A C 1
ATOM 683 O O . SER A 1 88 ? -4.665 0.427 2.527 1.00 96.00 88 SER A O 1
ATOM 685 N N . ILE A 1 89 ? -6.308 1.910 2.983 1.00 96.50 89 ILE A N 1
ATOM 686 C CA . ILE A 1 89 ? -6.494 1.580 4.389 1.00 96.50 89 ILE A CA 1
ATOM 687 C C . ILE A 1 89 ? -7.971 1.790 4.683 1.00 96.50 89 I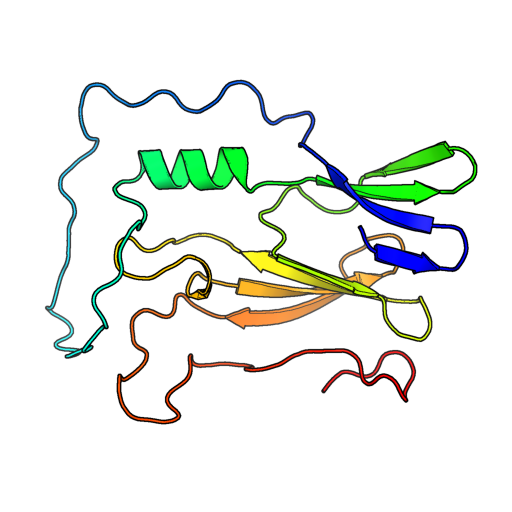LE A C 1
ATOM 689 O O . ILE A 1 89 ? -8.443 2.927 4.714 1.00 96.50 89 ILE A O 1
ATOM 693 N N . ASP A 1 90 ? -8.681 0.695 4.899 1.00 97.00 90 ASP A N 1
ATOM 694 C CA . ASP A 1 90 ? -10.132 0.695 4.968 1.00 97.00 90 ASP A CA 1
ATOM 695 C C . ASP A 1 90 ? -10.568 0.019 6.277 1.00 97.00 90 ASP A C 1
ATOM 697 O O . ASP A 1 90 ? -10.408 -1.196 6.426 1.00 97.00 90 ASP A O 1
ATOM 701 N N . PRO A 1 91 ? -11.084 0.769 7.263 1.00 96.88 91 PRO A N 1
ATOM 702 C CA . PRO A 1 91 ? -11.641 0.200 8.485 1.00 96.88 91 PRO A CA 1
ATOM 703 C C . PRO A 1 91 ? -12.950 -0.547 8.227 1.00 96.88 91 PRO A C 1
ATOM 705 O O . PRO A 1 91 ? -13.774 -0.128 7.413 1.00 96.88 91 PRO A O 1
ATOM 708 N N . SER A 1 92 ? -13.149 -1.661 8.930 1.00 97.19 92 SER A N 1
ATOM 709 C CA . SER A 1 92 ? -14.400 -2.419 8.888 1.00 97.19 92 SER A CA 1
ATOM 710 C C . SER A 1 92 ? -15.563 -1.594 9.460 1.00 97.19 92 SER A C 1
ATOM 712 O O . SER A 1 92 ? -15.336 -0.868 10.431 1.00 97.19 92 SER A O 1
ATOM 714 N N . PRO A 1 93 ? -16.811 -1.778 8.988 1.00 96.12 93 PRO A N 1
ATOM 715 C CA . PRO A 1 93 ? -17.981 -1.056 9.502 1.00 96.12 93 PRO A CA 1
ATOM 716 C C . PRO A 1 93 ? -18.230 -1.208 11.009 1.00 96.12 93 PRO A C 1
ATOM 718 O O . PRO A 1 93 ? -18.857 -0.352 11.618 1.00 96.12 93 PRO A O 1
ATOM 721 N N . ASP A 1 94 ? -17.752 -2.295 11.620 1.00 95.94 94 ASP A N 1
ATOM 722 C CA . ASP A 1 94 ? -17.844 -2.554 13.059 1.00 95.94 94 ASP A CA 1
ATOM 723 C C . ASP A 1 94 ? -16.561 -2.205 13.836 1.00 95.94 94 ASP A C 1
ATOM 725 O O . ASP A 1 94 ? -16.427 -2.582 14.998 1.00 95.94 94 ASP A O 1
ATOM 729 N N . HIS A 1 95 ? -15.628 -1.482 13.205 1.00 96.25 95 HIS A N 1
ATOM 730 C CA . HIS A 1 95 ? -14.405 -0.920 13.801 1.00 96.25 95 HIS A CA 1
ATOM 731 C C . HIS A 1 95 ? -13.423 -1.941 14.409 1.00 96.25 95 HIS A C 1
ATOM 733 O O . HIS A 1 95 ? -12.553 -1.578 15.198 1.00 96.25 95 HIS A O 1
ATOM 739 N N . LYS A 1 96 ? -13.533 -3.230 14.065 1.00 96.94 96 LYS A N 1
ATOM 740 C CA . LYS A 1 96 ? -12.672 -4.291 14.621 1.00 96.94 96 LYS A CA 1
ATOM 741 C C . LYS A 1 96 ? -11.434 -4.578 13.790 1.00 96.94 96 LYS A C 1
ATOM 743 O O . LYS A 1 96 ? -10.425 -5.031 14.337 1.00 96.94 96 LYS A O 1
ATOM 748 N N . TYR A 1 97 ? -11.511 -4.337 12.487 1.00 97.88 97 TYR A N 1
ATOM 749 C CA . TYR A 1 97 ? -10.469 -4.708 11.546 1.00 97.88 97 TYR A CA 1
ATOM 750 C C . TYR A 1 97 ? -10.117 -3.577 10.592 1.00 97.88 97 TYR A C 1
ATOM 752 O O . TYR A 1 97 ? -10.894 -2.652 10.359 1.00 97.88 97 TYR A O 1
ATOM 760 N N . LEU A 1 98 ? -8.933 -3.702 10.009 1.00 97.81 98 LEU A N 1
ATOM 761 C CA . LEU A 1 98 ? -8.428 -2.862 8.939 1.00 97.81 98 LEU A CA 1
ATOM 762 C C . LEU A 1 98 ? -8.124 -3.757 7.744 1.00 97.81 98 LEU A C 1
ATOM 764 O O . LEU A 1 98 ? -7.436 -4.771 7.877 1.00 97.81 98 LEU A O 1
ATOM 768 N N . LEU A 1 99 ? -8.624 -3.374 6.577 1.00 98.00 99 LEU A N 1
ATOM 769 C CA . LEU A 1 99 ? -8.163 -3.905 5.307 1.00 98.00 99 LEU A CA 1
ATOM 770 C C . LEU A 1 99 ? -7.059 -2.974 4.809 1.00 98.00 99 LEU A C 1
ATOM 772 O O . LEU A 1 99 ? -7.302 -1.797 4.545 1.00 98.00 99 LEU A O 1
ATOM 776 N N . VAL A 1 100 ? -5.838 -3.488 4.737 1.00 98.19 100 VAL A N 1
ATOM 777 C CA . VAL A 1 100 ? -4.650 -2.704 4.400 1.00 98.19 100 VAL A CA 1
ATOM 778 C C . VAL A 1 100 ? -4.092 -3.218 3.089 1.00 98.19 100 VAL A C 1
ATOM 780 O O . VAL A 1 100 ? -3.864 -4.417 2.933 1.00 98.19 100 VAL A O 1
ATOM 783 N N . ALA A 1 101 ? -3.869 -2.317 2.140 1.00 97.81 101 ALA A N 1
ATOM 784 C CA . ALA A 1 101 ? -3.277 -2.663 0.864 1.00 97.81 101 ALA A CA 1
ATOM 785 C C . ALA A 1 101 ? -1.953 -1.940 0.644 1.00 97.81 101 ALA A C 1
ATOM 787 O O . ALA A 1 101 ? -1.872 -0.722 0.807 1.00 97.81 101 ALA A O 1
ATOM 788 N N . SER A 1 102 ? -0.937 -2.664 0.190 1.00 98.31 102 SER A N 1
ATOM 789 C CA . SER A 1 102 ? 0.401 -2.132 -0.066 1.00 98.31 102 SER A CA 1
ATOM 790 C C . SER A 1 102 ? 0.965 -2.623 -1.397 1.00 98.31 102 SER A C 1
ATOM 792 O O . SER A 1 102 ? 0.590 -3.681 -1.904 1.00 98.31 102 SER A O 1
ATOM 794 N N . ILE A 1 103 ? 1.844 -1.819 -1.987 1.00 98.44 103 ILE A N 1
ATOM 795 C CA . ILE A 1 103 ? 2.662 -2.183 -3.143 1.00 98.44 103 ILE A CA 1
ATOM 796 C C . ILE A 1 103 ? 3.991 -2.758 -2.645 1.00 98.44 103 ILE A C 1
ATOM 798 O O . ILE A 1 103 ? 4.544 -2.283 -1.652 1.00 98.44 103 ILE A O 1
ATOM 802 N N . HIS A 1 104 ? 4.510 -3.764 -3.348 1.00 98.19 104 HIS A N 1
ATOM 803 C CA . HIS A 1 104 ? 5.851 -4.299 -3.118 1.00 98.19 104 HIS A CA 1
ATOM 804 C C . HIS A 1 104 ? 6.565 -4.609 -4.435 1.00 98.19 104 HIS A C 1
ATOM 806 O O . HIS A 1 104 ? 5.952 -4.701 -5.498 1.00 98.19 104 HIS A O 1
ATOM 812 N N . ARG A 1 105 ? 7.887 -4.770 -4.354 1.00 96.50 105 ARG A N 1
ATOM 813 C CA . ARG A 1 105 ? 8.736 -5.180 -5.477 1.00 96.50 105 ARG A CA 1
ATOM 814 C C . ARG A 1 105 ? 8.394 -6.605 -5.960 1.00 96.50 105 ARG A C 1
ATOM 816 O O . ARG A 1 105 ? 7.873 -7.401 -5.170 1.00 96.50 105 ARG A O 1
ATOM 823 N N . PRO A 1 106 ? 8.727 -6.962 -7.216 1.00 95.56 106 PRO A N 1
ATOM 824 C CA . PRO A 1 106 ? 9.403 -6.139 -8.232 1.00 95.56 106 PRO A CA 1
ATOM 825 C C . PRO A 1 106 ? 8.492 -5.082 -8.872 1.00 95.56 106 PRO A C 1
ATOM 827 O O . PRO A 1 106 ? 7.298 -5.311 -9.055 1.00 95.56 106 PRO A O 1
ATOM 830 N N . TYR A 1 107 ? 9.062 -3.931 -9.232 1.00 95.44 107 TYR A N 1
ATOM 831 C CA . TYR A 1 107 ? 8.371 -2.910 -10.021 1.00 95.44 107 TYR A CA 1
ATOM 832 C C . TYR A 1 107 ? 8.560 -3.151 -11.515 1.00 95.44 107 TYR A C 1
ATOM 834 O O . TYR A 1 107 ? 9.253 -4.073 -11.938 1.00 95.44 107 TYR A O 1
ATOM 842 N N . SER A 1 108 ? 7.881 -2.336 -12.318 1.00 93.00 108 SER A N 1
ATOM 843 C CA . SER A 1 108 ? 7.987 -2.389 -13.768 1.00 93.00 108 SER A CA 1
ATOM 844 C C . SER A 1 108 ? 8.390 -1.045 -14.345 1.00 93.00 108 SER A C 1
ATOM 846 O O . SER A 1 108 ? 7.958 0.016 -13.893 1.00 93.00 108 SER A O 1
ATOM 848 N N . PHE A 1 109 ? 9.178 -1.125 -15.413 1.00 92.12 109 PHE A N 1
ATOM 849 C CA . PHE A 1 109 ? 9.572 0.002 -16.252 1.00 92.12 109 PHE A CA 1
ATOM 850 C C . PHE A 1 109 ? 8.664 0.177 -17.476 1.00 92.12 109 PHE A C 1
ATOM 852 O O . PHE A 1 109 ? 8.916 1.065 -18.288 1.00 92.12 109 PHE A O 1
ATOM 859 N N . ILE A 1 110 ? 7.657 -0.690 -17.655 1.00 90.94 110 ILE A N 1
ATOM 860 C CA . ILE A 1 110 ? 6.783 -0.712 -18.842 1.00 90.94 110 ILE A CA 1
ATOM 861 C C . ILE A 1 110 ? 5.293 -0.536 -18.517 1.00 90.94 110 ILE A C 1
ATOM 863 O O . ILE A 1 110 ? 4.493 -0.317 -19.427 1.00 90.94 110 ILE A O 1
ATOM 867 N N . VAL A 1 111 ? 4.905 -0.581 -17.238 1.00 93.31 111 VAL A N 1
ATOM 868 C CA . VAL A 1 111 ? 3.532 -0.316 -16.781 1.00 93.31 111 VAL A CA 1
ATOM 869 C C . VAL A 1 111 ? 3.500 0.641 -15.583 1.00 93.31 111 VAL A C 1
ATOM 871 O O . VAL A 1 111 ? 4.459 0.693 -14.818 1.00 93.31 111 VAL A O 1
ATOM 874 N N . PRO A 1 112 ? 2.406 1.405 -15.385 1.00 95.12 112 PRO A N 1
ATOM 875 C CA . PRO A 1 112 ? 2.283 2.331 -14.258 1.00 95.12 112 PRO A CA 1
ATOM 876 C C . PRO A 1 112 ? 2.148 1.603 -12.911 1.00 95.12 112 PRO A C 1
ATOM 878 O O . PRO A 1 112 ? 1.737 0.441 -12.861 1.00 95.12 112 PRO A O 1
ATOM 881 N N . CYS A 1 113 ? 2.382 2.324 -11.807 1.00 95.25 113 CYS A N 1
ATOM 882 C CA . CYS A 1 113 ? 2.407 1.773 -10.443 1.00 95.25 113 CYS A CA 1
ATOM 883 C C . CYS A 1 113 ? 1.134 1.014 -10.029 1.00 95.25 113 CYS A C 1
ATOM 885 O O . CYS A 1 113 ? 1.203 0.056 -9.265 1.00 95.25 113 CYS A O 1
ATOM 887 N N . GLY A 1 114 ? -0.032 1.356 -10.590 1.00 93.75 114 GLY A N 1
ATOM 888 C CA . GLY A 1 114 ? -1.279 0.613 -10.359 1.00 93.75 114 GLY A CA 1
ATOM 889 C C . GLY A 1 114 ? -1.250 -0.848 -10.840 1.00 93.75 114 GLY A C 1
ATOM 890 O O . GLY A 1 114 ? -2.143 -1.626 -10.499 1.00 93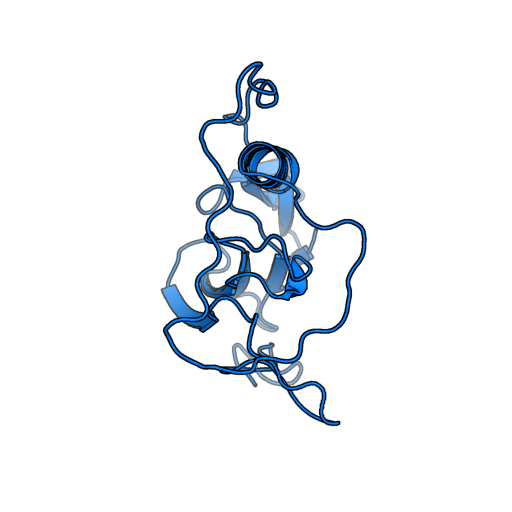.75 114 GLY A O 1
ATOM 891 N N . ARG A 1 115 ? -0.242 -1.236 -11.632 1.00 94.19 115 ARG A N 1
ATOM 892 C CA . ARG A 1 115 ? -0.008 -2.610 -12.097 1.00 94.19 115 ARG A CA 1
ATOM 893 C C . ARG A 1 115 ? 1.095 -3.341 -11.336 1.00 94.19 115 ARG A C 1
ATOM 895 O O . ARG A 1 115 ? 1.316 -4.518 -11.617 1.00 94.19 115 ARG A O 1
ATOM 902 N N . PHE A 1 116 ? 1.765 -2.681 -10.395 1.00 97.12 116 PHE A N 1
ATOM 903 C CA . PHE A 1 116 ? 2.785 -3.316 -9.567 1.00 97.12 116 PHE A CA 1
ATOM 904 C C . PHE A 1 116 ? 2.167 -4.409 -8.676 1.00 97.12 116 PHE A C 1
ATOM 906 O O . PHE A 1 116 ? 0.930 -4.471 -8.517 1.00 97.12 116 PHE A O 1
ATOM 913 N N . PRO A 1 117 ? 3.002 -5.311 -8.131 1.00 97.69 117 PRO A N 1
ATOM 914 C CA . PRO A 1 117 ? 2.554 -6.268 -7.143 1.00 97.69 117 PRO A CA 1
ATOM 915 C C . PRO A 1 117 ? 1.854 -5.566 -5.985 1.00 97.69 117 PRO A C 1
ATOM 917 O O . PRO A 1 117 ? 2.301 -4.517 -5.513 1.00 97.69 117 PRO A O 1
ATOM 920 N N . LYS A 1 118 ? 0.710 -6.115 -5.584 1.00 97.38 118 LYS A N 1
ATOM 921 C CA . LYS A 1 118 ? -0.150 -5.520 -4.565 1.00 97.38 118 LYS A CA 1
ATOM 922 C C . LYS A 1 118 ? -0.566 -6.591 -3.577 1.00 97.38 118 LYS A C 1
ATOM 924 O O . LYS A 1 118 ? -1.288 -7.515 -3.951 1.00 97.38 118 LYS A O 1
ATOM 929 N N . ARG A 1 119 ? -0.211 -6.399 -2.313 1.00 97.81 119 ARG A N 1
ATOM 930 C CA . ARG A 1 119 ? -0.673 -7.235 -1.210 1.00 97.81 119 ARG A CA 1
ATOM 931 C C . ARG A 1 119 ? -1.856 -6.582 -0.515 1.00 97.81 119 ARG A C 1
ATOM 933 O O . ARG A 1 119 ? -1.896 -5.364 -0.355 1.00 97.81 119 ARG A O 1
ATOM 940 N N . VAL A 1 120 ? -2.832 -7.396 -0.131 1.00 98.25 120 VAL A N 1
ATOM 941 C CA . VAL A 1 120 ? -3.983 -6.991 0.676 1.00 98.25 120 VAL A CA 1
ATOM 942 C C . VAL A 1 120 ? -4.038 -7.879 1.906 1.00 98.25 120 VAL A C 1
ATOM 944 O O . VAL A 1 120 ? -4.148 -9.103 1.803 1.00 98.25 120 VAL A O 1
ATOM 947 N N . GLU A 1 121 ? -3.981 -7.252 3.069 1.00 98.44 121 GLU A N 1
ATOM 948 C CA . GLU A 1 121 ? -3.899 -7.905 4.366 1.00 98.44 121 GLU A CA 1
ATOM 949 C C . GLU A 1 121 ? -5.050 -7.459 5.261 1.00 98.44 121 GLU A C 1
ATOM 951 O O . GLU A 1 121 ? -5.553 -6.338 5.172 1.00 98.44 121 GLU A O 1
ATOM 956 N N . LEU A 1 122 ? -5.462 -8.365 6.139 1.00 98.38 122 LEU A N 1
ATOM 957 C CA . LEU A 1 122 ? -6.430 -8.109 7.187 1.00 98.38 122 LEU A CA 1
ATOM 958 C C . LEU A 1 122 ? -5.689 -7.958 8.508 1.00 98.38 122 LEU A C 1
ATOM 960 O O . LEU A 1 122 ? -4.982 -8.876 8.937 1.00 98.38 122 LEU A O 1
ATOM 964 N N . TRP A 1 123 ? -5.847 -6.806 9.142 1.00 98.31 123 TRP A N 1
ATOM 965 C CA . TRP A 1 123 ? -5.264 -6.490 10.438 1.00 98.31 123 TRP A CA 1
ATOM 966 C C . TRP A 1 123 ? -6.376 -6.224 11.456 1.00 98.31 123 TRP A C 1
ATOM 968 O O . TRP A 1 123 ? -7.513 -5.923 11.094 1.00 98.31 123 TRP A O 1
ATOM 978 N N . THR A 1 124 ? -6.067 -6.323 12.742 1.00 97.50 124 THR A N 1
ATOM 979 C CA . THR A 1 124 ? -6.921 -5.785 13.805 1.00 97.50 124 THR A CA 1
ATOM 980 C C . THR A 1 124 ? -6.905 -4.253 13.783 1.00 97.50 124 THR A C 1
ATOM 982 O O . THR A 1 124 ? -5.966 -3.639 13.271 1.00 97.50 124 THR A O 1
ATOM 985 N N . ALA A 1 125 ? -7.906 -3.618 14.394 1.00 95.00 125 ALA A N 1
ATOM 986 C CA . ALA A 1 125 ? -7.958 -2.162 14.551 1.00 95.00 125 ALA A CA 1
ATOM 987 C C . ALA A 1 125 ? -6.750 -1.578 15.313 1.00 95.00 125 ALA A C 1
ATOM 989 O O . ALA A 1 125 ? -6.326 -0.463 15.023 1.00 95.00 125 ALA A O 1
ATOM 990 N N . ASP A 1 126 ? -6.138 -2.342 16.232 1.00 93.56 126 ASP A N 1
ATOM 991 C CA . ASP A 1 126 ? -4.908 -1.949 16.942 1.00 93.56 126 ASP A CA 1
ATOM 992 C C . ASP A 1 126 ? -3.617 -2.183 16.137 1.00 93.56 126 ASP A C 1
ATOM 994 O O . ASP A 1 126 ? -2.521 -1.917 16.649 1.00 93.56 126 ASP A O 1
ATOM 998 N N . GLY A 1 127 ? -3.747 -2.657 14.892 1.00 94.75 127 GLY A N 1
ATOM 999 C CA . GLY A 1 127 ? -2.671 -2.756 13.914 1.00 94.75 127 GLY A CA 1
ATOM 1000 C C . GLY A 1 127 ? -1.868 -4.054 13.937 1.00 94.75 127 GLY A C 1
ATOM 1001 O O . GLY A 1 127 ? -0.708 -4.057 13.525 1.00 94.75 127 GLY A O 1
ATOM 1002 N N . LYS A 1 128 ? -2.445 -5.151 14.439 1.00 96.56 128 LYS A N 1
ATOM 1003 C CA . LYS A 1 128 ? -1.820 -6.479 14.399 1.00 96.56 128 LYS A CA 1
ATOM 1004 C C . LYS A 1 128 ? -2.248 -7.216 13.140 1.00 96.56 128 LYS A C 1
ATOM 1006 O O . LYS A 1 128 ? -3.438 -7.334 12.863 1.00 96.56 128 LYS A O 1
ATOM 1011 N N . PHE A 1 129 ? -1.281 -7.765 12.417 1.00 97.56 129 PHE A N 1
ATOM 1012 C CA . PHE A 1 129 ? -1.546 -8.639 11.280 1.00 97.56 129 PHE A CA 1
ATOM 1013 C C . PHE A 1 129 ? -2.355 -9.875 11.707 1.00 97.56 129 PHE A C 1
ATOM 1015 O O . PHE A 1 129 ? -2.034 -10.511 12.712 1.00 97.56 129 PHE A O 1
ATOM 1022 N N . ILE A 1 130 ? -3.383 -10.224 10.930 1.00 97.94 130 ILE A N 1
ATOM 1023 C CA . ILE A 1 130 ? -4.190 -11.436 11.129 1.00 97.94 130 ILE A CA 1
ATOM 1024 C C . ILE A 1 130 ? -3.915 -12.430 10.008 1.00 97.94 130 ILE A C 1
ATOM 1026 O O . ILE A 1 130 ? -3.569 -13.580 10.271 1.00 97.94 130 ILE A O 1
ATOM 1030 N N . ARG A 1 131 ? -4.116 -12.006 8.755 1.00 97.62 131 ARG A N 1
ATOM 1031 C CA . ARG A 1 131 ? -3.907 -12.855 7.579 1.00 97.62 131 ARG A CA 1
ATOM 1032 C C . ARG A 1 131 ? -3.792 -12.052 6.295 1.00 97.62 131 ARG A C 1
ATOM 1034 O O . ARG A 1 131 ? -4.332 -10.956 6.174 1.00 97.62 131 ARG A O 1
ATOM 1041 N N . GLU A 1 132 ? -3.209 -12.684 5.289 1.00 98.12 132 GLU A N 1
ATOM 1042 C CA . GLU A 1 132 ? -3.286 -12.222 3.910 1.00 98.12 132 GLU A CA 1
ATOM 1043 C C . GLU A 1 132 ? -4.655 -12.573 3.287 1.00 98.12 132 GLU A C 1
ATOM 1045 O O . 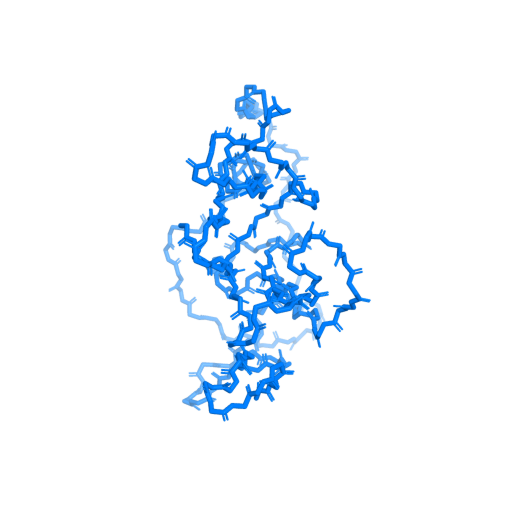GLU A 1 132 ? -5.219 -13.656 3.517 1.00 98.12 132 GLU A O 1
ATOM 1050 N N . ILE A 1 133 ? -5.206 -11.634 2.513 1.00 97.94 133 ILE A N 1
ATOM 1051 C CA . ILE A 1 133 ? -6.410 -11.821 1.691 1.00 97.94 133 ILE A CA 1
ATOM 1052 C C . ILE A 1 133 ? -6.025 -12.156 0.247 1.00 97.94 133 ILE A C 1
ATOM 1054 O O . ILE A 1 133 ? -6.643 -13.037 -0.361 1.00 97.94 133 ILE A O 1
ATOM 1058 N N . CYS A 1 134 ? -5.023 -11.464 -0.297 1.00 97.12 134 CYS A N 1
ATOM 1059 C CA . CYS A 1 134 ? -4.341 -11.847 -1.529 1.00 97.12 134 CYS A CA 1
ATOM 1060 C C . CYS A 1 134 ? -3.002 -11.126 -1.706 1.00 97.12 134 CYS A C 1
ATOM 1062 O O . CYS A 1 134 ? -2.853 -9.974 -1.296 1.00 97.12 134 CYS A O 1
ATOM 1064 N N . ASP A 1 135 ? -2.116 -11.759 -2.464 1.00 97.56 135 ASP A N 1
ATOM 1065 C CA . ASP A 1 135 ? -0.949 -11.155 -3.096 1.00 97.56 135 ASP A CA 1
ATOM 1066 C C . ASP A 1 135 ? -1.151 -11.191 -4.624 1.00 97.56 135 ASP A C 1
ATOM 1068 O O . ASP A 1 135 ? -1.302 -12.254 -5.234 1.00 97.56 135 ASP A O 1
ATOM 1072 N N . LEU A 1 136 ? -1.297 -10.015 -5.238 1.00 96.69 136 LEU A N 1
ATOM 1073 C CA . LEU A 1 136 ? -1.516 -9.873 -6.672 1.00 96.69 136 LEU A CA 1
ATOM 1074 C C . LEU A 1 136 ? -0.163 -9.661 -7.367 1.00 96.69 136 LEU A C 1
ATOM 1076 O O . LEU A 1 136 ? 0.492 -8.660 -7.077 1.00 96.69 136 LEU A O 1
ATOM 1080 N N . PRO A 1 137 ? 0.220 -10.495 -8.350 1.00 95.56 137 PRO A N 1
ATOM 1081 C CA . PRO A 1 137 ? 1.528 -10.408 -9.000 1.00 95.56 137 PRO A CA 1
ATOM 1082 C C . PRO A 1 137 ? 1.628 -9.194 -9.928 1.00 95.56 137 PRO A C 1
ATOM 1084 O O . PRO A 1 137 ? 0.605 -8.631 -10.330 1.00 95.56 137 PRO A O 1
ATOM 1087 N N . LEU A 1 138 ? 2.852 -8.826 -10.316 1.00 94.38 138 LEU A N 1
ATOM 1088 C CA . LEU A 1 138 ? 3.109 -7.793 -11.322 1.00 94.38 138 LEU A CA 1
ATOM 1089 C C . LEU A 1 138 ? 2.286 -8.060 -12.595 1.00 94.38 138 LEU A C 1
ATOM 1091 O O . LEU A 1 138 ? 2.295 -9.165 -13.131 1.00 94.38 138 LEU A O 1
ATOM 1095 N N . ALA A 1 139 ? 1.555 -7.048 -13.064 1.00 92.50 139 ALA A N 1
ATOM 1096 C CA . ALA A 1 139 ? 0.569 -7.193 -14.131 1.00 92.50 139 ALA A CA 1
ATOM 1097 C C . ALA A 1 139 ? 1.026 -6.536 -15.443 1.00 92.50 139 ALA A C 1
ATOM 1099 O O . ALA A 1 139 ? 0.458 -5.541 -15.905 1.00 92.50 139 ALA A O 1
ATOM 1100 N N . GLU A 1 140 ? 2.057 -7.101 -16.060 1.00 89.62 140 GLU A N 1
ATOM 1101 C CA . GLU A 1 140 ? 2.512 -6.694 -17.395 1.00 89.62 140 GLU A CA 1
ATOM 1102 C C . GLU A 1 140 ? 1.688 -7.356 -18.508 1.00 89.62 140 GLU A C 1
ATOM 1104 O O . GLU A 1 140 ? 1.471 -6.745 -19.551 1.00 89.62 140 GLU A O 1
ATOM 1109 N N . ASP A 1 141 ? 1.123 -8.537 -18.243 1.00 86.81 141 ASP A N 1
ATOM 1110 C CA . ASP A 1 141 ? 0.499 -9.446 -19.211 1.00 86.81 141 ASP A CA 1
ATOM 1111 C C . ASP A 1 141 ? -1.005 -9.230 -19.466 1.00 86.81 141 ASP A C 1
ATOM 1113 O O . ASP A 1 141 ? -1.675 -10.108 -20.008 1.00 86.81 141 ASP A O 1
ATOM 1117 N N . ILE A 1 142 ? -1.566 -8.073 -19.092 1.00 88.38 142 ILE A N 1
ATOM 1118 C CA . ILE A 1 142 ? -3.002 -7.801 -19.280 1.00 88.38 142 ILE A CA 1
ATOM 1119 C C . ILE A 1 142 ? -3.301 -7.570 -20.771 1.00 88.38 142 ILE A C 1
ATOM 1121 O O . ILE A 1 142 ? -2.821 -6.568 -21.315 1.00 88.38 142 ILE A O 1
ATOM 1125 N N . PRO A 1 143 ? -4.151 -8.395 -21.418 1.00 86.88 143 PRO A N 1
ATOM 1126 C CA . PRO A 1 143 ? -4.499 -8.198 -22.822 1.00 86.88 143 PRO A CA 1
ATOM 1127 C C . PRO A 1 143 ? -5.141 -6.828 -23.082 1.00 86.88 143 PRO A C 1
ATOM 1129 O O . PRO A 1 143 ? -5.845 -6.275 -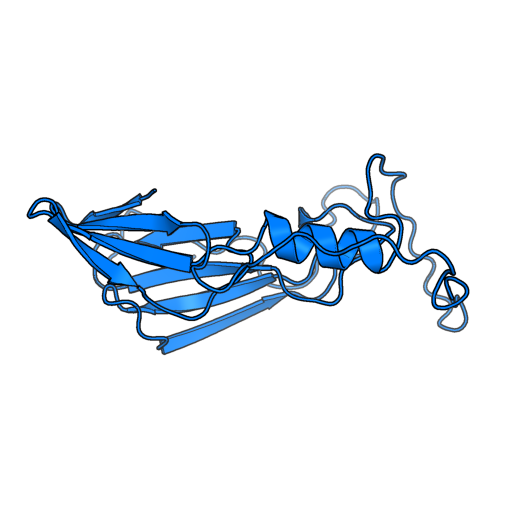22.238 1.00 86.88 143 PRO A O 1
ATOM 1132 N N . ILE A 1 144 ? -4.947 -6.279 -24.283 1.00 84.94 144 ILE A N 1
ATOM 1133 C CA . ILE A 1 144 ? -5.546 -4.987 -24.671 1.00 84.94 144 ILE A CA 1
ATOM 1134 C C . ILE A 1 144 ? -7.032 -5.080 -25.040 1.00 84.94 144 ILE A C 1
ATOM 1136 O O . ILE A 1 144 ? -7.676 -4.042 -25.214 1.00 84.94 144 ILE A O 1
ATOM 1140 N N . ALA A 1 145 ? -7.573 -6.297 -25.153 1.00 86.81 145 ALA A N 1
ATOM 1141 C CA . ALA A 1 145 ? -8.975 -6.536 -25.468 1.00 86.81 145 ALA A CA 1
ATOM 1142 C C . ALA A 1 145 ? -9.899 -5.907 -24.414 1.00 86.81 145 ALA A C 1
ATOM 1144 O O . ALA A 1 145 ? -9.569 -5.855 -23.223 1.00 86.81 145 ALA A O 1
ATOM 1145 N N . PHE A 1 146 ? -11.077 -5.448 -24.845 1.00 85.19 146 PHE A N 1
ATOM 1146 C CA . PHE A 1 146 ? -12.086 -4.901 -23.940 1.00 85.19 146 PHE A CA 1
ATOM 1147 C C . PHE A 1 146 ? -12.398 -5.879 -22.799 1.00 85.19 146 PHE A C 1
ATOM 1149 O O . PHE A 1 146 ? -12.433 -7.090 -22.997 1.00 85.19 146 PHE A O 1
ATOM 1156 N N . ASN A 1 147 ? -12.627 -5.335 -21.602 1.00 84.56 147 ASN A N 1
ATOM 1157 C CA . ASN A 1 147 ? -12.903 -6.078 -20.364 1.00 84.56 147 ASN A CA 1
ATOM 1158 C C . ASN A 1 147 ? -11.754 -6.942 -19.812 1.00 84.56 147 ASN A C 1
ATOM 1160 O O . ASN A 1 147 ? -11.955 -7.641 -18.819 1.00 84.56 147 ASN A O 1
ATOM 1164 N N . SER A 1 148 ? -10.547 -6.853 -20.376 1.00 88.88 148 SER A N 1
ATOM 1165 C CA . SER A 1 148 ? -9.366 -7.507 -19.804 1.00 88.88 148 SER A CA 1
ATOM 1166 C C . SER A 1 148 ? -8.953 -6.862 -18.483 1.00 88.88 148 SER A C 1
ATOM 1168 O O . SER A 1 148 ? -8.916 -5.636 -18.348 1.00 88.88 148 SER A O 1
ATOM 1170 N N . VAL A 1 149 ? -8.610 -7.696 -17.505 1.00 89.81 149 VAL A N 1
ATOM 1171 C CA . VAL A 1 149 ? -8.153 -7.282 -16.174 1.00 89.81 149 VAL A CA 1
ATOM 1172 C C . VAL A 1 149 ? -6.960 -8.116 -15.735 1.00 89.81 149 VAL A C 1
ATOM 1174 O O . VAL A 1 149 ? -6.710 -9.188 -16.285 1.00 89.81 149 VAL A O 1
ATOM 1177 N N . ARG A 1 150 ? -6.222 -7.627 -14.732 1.00 91.94 150 ARG A N 1
ATOM 1178 C CA . ARG A 1 150 ? -5.158 -8.414 -14.099 1.00 91.94 150 ARG A CA 1
ATOM 1179 C C . ARG A 1 150 ? -5.726 -9.700 -13.498 1.00 91.94 150 ARG A C 1
ATOM 1181 O O . ARG A 1 150 ? -6.878 -9.733 -13.066 1.00 91.94 150 ARG A O 1
ATOM 1188 N N . LYS A 1 151 ? -4.889 -10.731 -13.424 1.00 90.62 151 LYS A N 1
ATOM 1189 C CA . LYS A 1 151 ? -5.201 -11.979 -12.721 1.00 90.62 151 LYS A CA 1
ATOM 1190 C C . LYS A 1 151 ? -5.331 -11.733 -11.211 1.00 90.62 151 LYS A C 1
ATOM 1192 O O . LYS A 1 151 ? -4.641 -10.878 -10.655 1.00 90.62 151 LYS A O 1
ATOM 1197 N N . GLY A 1 152 ? -6.184 -12.523 -10.561 1.00 93.19 152 GLY A N 1
ATOM 1198 C CA . GLY A 1 152 ? -6.428 -12.476 -9.118 1.00 93.19 152 GLY A CA 1
ATOM 1199 C C . GLY A 1 152 ? -7.711 -11.736 -8.730 1.00 93.19 152 GLY A C 1
ATOM 1200 O O . GLY A 1 152 ? -8.572 -11.455 -9.565 1.00 93.19 152 GLY A O 1
ATOM 1201 N N . LYS A 1 153 ? -7.861 -11.458 -7.431 1.00 93.31 153 LYS A N 1
ATOM 1202 C CA . LYS A 1 153 ? -9.020 -10.736 -6.888 1.00 93.31 153 LYS A CA 1
ATOM 1203 C C . LYS A 1 153 ? -9.050 -9.309 -7.447 1.00 93.31 153 LYS A C 1
ATOM 1205 O O . LYS A 1 153 ? -8.067 -8.580 -7.348 1.00 93.31 153 LYS A O 1
ATOM 1210 N N . ARG A 1 154 ? -10.177 -8.915 -8.046 1.00 88.06 154 ARG A N 1
ATOM 1211 C CA . ARG A 1 154 ? -10.315 -7.634 -8.764 1.00 88.06 154 ARG A CA 1
ATOM 1212 C C . ARG A 1 154 ? -10.673 -6.468 -7.847 1.00 88.06 154 ARG A C 1
ATOM 1214 O O . ARG A 1 154 ? -10.079 -5.399 -7.950 1.00 88.06 154 ARG A O 1
ATOM 1221 N N . SER A 1 155 ? -11.658 -6.684 -6.990 1.00 89.69 155 SER A N 1
ATOM 1222 C CA . SER A 1 155 ? -12.169 -5.714 -6.029 1.00 89.69 155 SER A CA 1
ATOM 1223 C C . SER A 1 155 ? -12.283 -6.439 -4.703 1.00 89.69 155 SER A C 1
ATOM 1225 O O . SER A 1 155 ? -12.766 -7.565 -4.676 1.00 89.69 155 SER A O 1
ATOM 1227 N N . ILE A 1 156 ? -11.756 -5.825 -3.651 1.00 94.94 156 ILE A N 1
ATOM 1228 C CA . ILE A 1 156 ? -11.849 -6.320 -2.283 1.00 94.94 156 ILE A CA 1
ATOM 1229 C C . ILE A 1 156 ? -12.231 -5.111 -1.458 1.00 94.94 156 ILE A C 1
ATOM 1231 O O . ILE A 1 156 ? -11.551 -4.085 -1.524 1.00 94.94 156 ILE A O 1
ATOM 1235 N N . GLY A 1 157 ? -13.316 -5.225 -0.714 1.00 96.06 157 GLY A N 1
ATOM 1236 C CA . GLY A 1 157 ? -13.769 -4.153 0.150 1.00 96.06 157 GLY A CA 1
ATOM 1237 C C . GLY A 1 157 ? -14.746 -4.660 1.187 1.00 96.06 157 GLY A C 1
ATOM 1238 O O . GLY A 1 157 ? -15.237 -5.787 1.112 1.00 96.06 157 GLY A O 1
ATOM 1239 N N . TRP A 1 158 ? -15.030 -3.808 2.162 1.00 97.38 158 TRP A N 1
ATOM 1240 C CA . TRP A 1 158 ? -16.042 -4.088 3.164 1.00 97.38 158 TRP A CA 1
ATOM 1241 C C . TRP A 1 158 ? -17.436 -3.934 2.583 1.00 97.38 158 TRP A C 1
ATOM 1243 O O . TRP A 1 158 ? -17.751 -2.933 1.939 1.00 97.38 158 TRP A O 1
ATOM 1253 N N . ARG A 1 159 ? -18.304 -4.899 2.871 1.00 97.31 159 ARG A N 1
ATOM 1254 C CA . ARG A 1 159 ? -19.738 -4.706 2.713 1.00 97.31 159 ARG A CA 1
ATOM 1255 C C . ARG A 1 159 ? -20.197 -3.619 3.683 1.00 97.31 159 ARG A C 1
ATOM 1257 O O . ARG A 1 159 ? -20.011 -3.795 4.882 1.00 97.31 159 ARG A O 1
ATOM 1264 N N . PRO A 1 160 ? -20.818 -2.529 3.209 1.00 93.75 160 PRO A N 1
ATOM 1265 C CA . PRO A 1 160 ? -21.238 -1.442 4.090 1.00 93.75 160 PRO A CA 1
ATOM 1266 C C . PRO A 1 160 ? -22.417 -1.836 4.993 1.00 93.75 160 PRO A C 1
ATOM 1268 O O . PRO A 1 160 ? -22.663 -1.181 5.998 1.00 93.75 160 PRO A O 1
ATOM 1271 N N . ASP A 1 161 ? -23.150 -2.892 4.634 1.00 95.19 161 ASP A N 1
ATOM 1272 C CA . ASP A 1 161 ? -24.364 -3.349 5.311 1.00 95.19 161 ASP A CA 1
ATOM 1273 C C . ASP A 1 161 ? -24.134 -4.519 6.282 1.00 95.19 161 ASP A C 1
ATOM 1275 O O . ASP A 1 161 ? -25.082 -4.991 6.906 1.00 95.19 161 ASP A O 1
ATOM 1279 N N . GLN A 1 162 ? -22.899 -5.020 6.394 1.00 95.62 162 GLN A N 1
ATOM 1280 C CA . GLN A 1 162 ? -22.567 -6.182 7.219 1.00 95.62 162 GLN A CA 1
ATOM 1281 C C . GLN A 1 162 ? -21.311 -5.923 8.060 1.00 95.62 162 GLN A C 1
ATOM 1283 O O . GLN A 1 162 ? -20.340 -5.357 7.554 1.00 95.62 162 GLN A O 1
ATOM 1288 N N . PRO A 1 163 ? -21.272 -6.382 9.323 1.00 94.38 163 PRO A N 1
ATOM 1289 C CA . PRO A 1 163 ? -20.066 -6.285 10.135 1.00 94.38 163 PRO A CA 1
ATOM 1290 C C . PRO A 1 163 ? -18.965 -7.173 9.545 1.00 94.38 163 PRO A C 1
ATOM 1292 O O . PRO A 1 163 ? -19.232 -8.308 9.141 1.00 94.38 163 PRO A O 1
ATOM 1295 N N . SER A 1 164 ? -17.728 -6.665 9.500 1.00 93.44 164 SER A N 1
ATOM 1296 C CA . SER A 1 164 ? -16.517 -7.434 9.165 1.00 93.44 164 SER A CA 1
ATOM 1297 C C . SER A 1 164 ? -16.622 -8.386 7.953 1.00 93.44 164 SER A C 1
ATOM 1299 O O . SER A 1 164 ? -15.976 -9.433 7.926 1.00 93.44 164 SER A O 1
ATOM 1301 N N . THR A 1 165 ? -17.427 -8.056 6.938 1.00 96.38 165 THR A N 1
ATOM 1302 C CA . THR A 1 165 ? -17.674 -8.940 5.787 1.00 96.38 165 THR A CA 1
ATOM 1303 C C . THR A 1 165 ? -17.079 -8.343 4.519 1.00 96.38 165 THR A C 1
ATOM 1305 O O . THR A 1 165 ? -17.345 -7.187 4.199 1.00 96.38 165 THR A O 1
ATOM 1308 N N . LEU A 1 166 ? -16.293 -9.133 3.784 1.00 95.81 166 LEU A N 1
ATOM 1309 C CA . LEU A 1 166 ? -15.684 -8.728 2.513 1.00 95.81 166 LEU A CA 1
ATOM 1310 C C . LEU A 1 166 ? -16.540 -9.158 1.311 1.00 95.81 166 LEU A C 1
ATOM 1312 O O . LEU A 1 166 ? -17.226 -10.182 1.381 1.00 95.81 166 LEU A O 1
ATOM 1316 N N . TYR A 1 167 ? -16.461 -8.402 0.215 1.00 93.44 167 TYR A N 1
ATOM 1317 C CA . TYR A 1 167 ? -16.936 -8.793 -1.121 1.00 93.44 167 TYR A CA 1
ATOM 1318 C C . TYR A 1 167 ? -15.779 -8.914 -2.120 1.00 93.44 167 TYR A C 1
ATOM 1320 O O . TYR A 1 167 ? -14.698 -8.336 -1.851 1.00 93.44 167 TYR A O 1
#

Secondary structure (DSSP, 8-state):
-EESSSSEEEEEE--TT--SPPPPPSS-SSPPP---TT---------SS---SHHHHHHHHHHH-EEEEEEETTS-EEEEEEEEEEEEEEE-TTSSEEEEEEE-S---SSS-GGGS-EEEEEEETTS-EEEEEEEEPP-----SSTT---SS-----B-TTSTT-B-

Foldseek 3Di:
DDDLDPWKDKDWAQDPPLDDQDDDDPDAPDDDDDDCPVVQPADDDFDPDFQDHVSSVSNCCSVQWTWIWIAGNVGDIDTADDTFNWDDWAHWLVSFKIWTKGFDDDDDRGDDSVQGWMWIFIATSVRHTDGTPDTFHRFSRFHPDPPTDGPDDDDWDYDNVDTPDID

Sequence (167 aa):
YVWVDNSTLLVCTIPISRGEPPKKPLVPCGPKIQSNEEKSVVQVRTYQDLLKDAYDEDLFDYYATTQLVLASLDGSVKAIGPPAVYTSIDPSPDHKYLLVASIHRPYSFIVPCGRFPKRVELWTADGKFIREICDLPLAEDIPIAFNSVRKGKRSIGWRPDQPSTLY